Protein AF-A0A954BGV1-F1 (afdb_monomer)

Solvent-accessible surface area (backbone atoms only — not comparable to full-atom values): 9383 Å² total; per-residue (Å²): 119,79,77,68,71,74,75,66,82,71,74,82,78,75,77,75,79,76,85,60,88,81,60,83,72,95,63,80,81,75,83,74,79,81,72,89,66,94,61,82,75,79,84,65,81,80,58,76,88,73,51,78,75,83,76,69,77,76,81,65,94,68,78,52,64,70,53,52,52,51,52,52,54,50,49,59,44,62,79,40,40,68,66,50,50,54,53,49,52,54,50,51,52,52,38,55,75,68,55,52,76,81,85,79,65,71,70,68,79,70,41,87,77,43,60,68,70,58,24,51,50,54,47,51,50,32,51,53,52,49,56,70,52,60,79,54,78,86,71,120

Radius of gyration: 28.71 Å; Cα contacts (8 Å, |Δi|>4): 31; chains: 1; bounding box: 67×57×60 Å

Secondary structure (DSSP, 8-state):
-GGGTTS--PPP-PPPPP--TTS--------------SSPPP-PSPPGGGS------------HHHHHHHHHHHHHHHHTHHHHHHHHHHHHHHHHHTTPPPP--PPPTTGGGS-HHHHHHHHHHHHHHHHHGGG-----

Foldseek 3Di:
DVVVVVPDPDDPPDPDPDPDPPDPDPDDPPPPPPDPDPDDDPDDDDDPVPPPPPPPPDDDDDPCVVVVVVVVVVVVCVVCVVVVVVVVVVVVVVCLVVLHDQDAQDQDPPLVPDDPVVSVVSRVVSVVVVVVSPPRDPSD

Sequence (140 aa):
IFLMALSMELAPSMPREGRNWFRPEDTRPKARRLIFRLAPAPSGPFPDSLRPVAHIPQPGPVDAAPVTARWQAMLDVLKHARRRATRLARTIQRWQAAGVAKPYVLPMARTHRLKPDLGLIAGAFTSLINQALARWPDTG

Structure (mmCIF, N/CA/C/O backbone):
data_AF-A0A954BGV1-F1
#
_entry.id   AF-A0A954BGV1-F1
#
loop_
_atom_site.group_PDB
_atom_site.id
_atom_site.type_symbol
_atom_site.label_atom_id
_atom_site.label_alt_id
_atom_site.label_comp_id
_atom_site.label_asym_id
_atom_site.label_entity_id
_atom_site.label_seq_id
_atom_site.pdbx_PDB_ins_code
_atom_site.Cartn_x
_atom_site.Cartn_y
_atom_site.Cartn_z
_atom_site.occupancy
_atom_site.B_iso_or_equiv
_atom_site.auth_seq_id
_atom_site.auth_comp_id
_atom_site.auth_asym_id
_atom_site.auth_atom_id
_atom_site.pdbx_PDB_model_num
ATOM 1 N N . ILE A 1 1 ? -0.916 -24.203 -41.906 1.00 51.00 1 ILE A N 1
ATOM 2 C CA . ILE A 1 1 ? 0.325 -24.171 -41.086 1.00 51.00 1 ILE A CA 1
ATOM 3 C C . ILE A 1 1 ? 0.222 -25.098 -39.866 1.00 51.00 1 ILE A C 1
ATOM 5 O O . ILE A 1 1 ? 1.145 -25.861 -39.641 1.00 51.00 1 ILE A O 1
ATOM 9 N N . PHE A 1 2 ? -0.913 -25.140 -39.153 1.00 46.09 2 PHE A N 1
ATOM 10 C CA . PHE A 1 2 ? -1.136 -26.065 -38.021 1.00 46.09 2 PHE A CA 1
ATOM 11 C C . PHE A 1 2 ? -1.061 -27.571 -38.358 1.00 46.09 2 PHE A C 1
ATOM 13 O O . PHE A 1 2 ? -0.721 -28.368 -37.493 1.00 46.09 2 PHE A O 1
ATOM 20 N N . LEU A 1 3 ? -1.321 -27.967 -39.609 1.00 51.81 3 LEU A N 1
ATOM 21 C CA . LEU A 1 3 ? -1.322 -29.378 -40.023 1.00 51.81 3 LEU A CA 1
ATOM 22 C C . LEU A 1 3 ? 0.077 -29.992 -40.231 1.00 51.81 3 LEU A C 1
ATOM 24 O O . LEU A 1 3 ? 0.191 -31.209 -40.219 1.00 51.81 3 LEU A O 1
ATOM 28 N N . MET A 1 4 ? 1.141 -29.188 -40.368 1.00 49.47 4 MET A N 1
ATOM 29 C CA . MET A 1 4 ? 2.522 -29.701 -40.487 1.00 49.47 4 MET A CA 1
ATOM 30 C C . MET A 1 4 ? 3.189 -29.987 -39.133 1.00 49.47 4 MET A C 1
ATOM 32 O O . MET A 1 4 ? 4.204 -30.670 -39.084 1.00 49.47 4 MET A O 1
ATOM 36 N N . ALA A 1 5 ? 2.629 -29.495 -38.024 1.00 54.59 5 ALA A N 1
ATOM 37 C CA . ALA A 1 5 ? 3.212 -29.677 -36.694 1.00 54.59 5 ALA A CA 1
ATOM 38 C C . ALA A 1 5 ? 2.855 -31.029 -36.043 1.00 54.59 5 ALA A C 1
ATOM 40 O O . ALA A 1 5 ? 3.420 -31.365 -35.007 1.00 54.59 5 ALA A O 1
ATOM 41 N N . LEU A 1 6 ? 1.934 -31.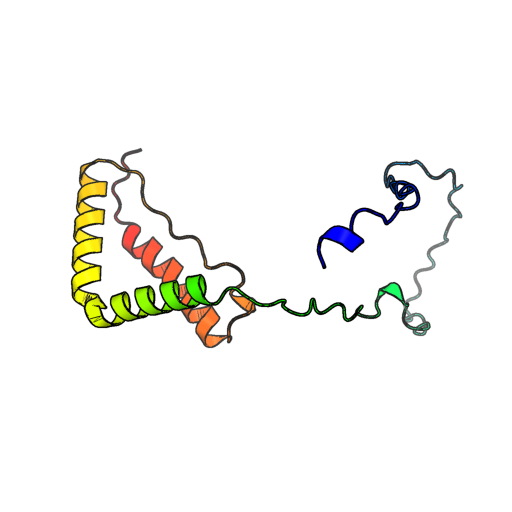803 -36.633 1.00 55.91 6 LEU A N 1
ATOM 42 C CA . LEU A 1 6 ? 1.494 -33.093 -36.084 1.00 55.91 6 LEU A CA 1
ATOM 43 C C . LEU A 1 6 ? 2.304 -34.300 -36.581 1.00 55.91 6 LEU A C 1
ATOM 45 O O . LEU A 1 6 ? 2.147 -35.385 -36.035 1.00 55.91 6 LEU A O 1
ATOM 49 N N . SER A 1 7 ? 3.156 -34.130 -37.597 1.00 55.81 7 SER A N 1
ATOM 50 C CA . SER A 1 7 ? 3.949 -35.217 -38.192 1.00 55.81 7 SER A CA 1
ATOM 51 C C . SER A 1 7 ? 5.409 -35.246 -37.728 1.00 55.81 7 SER A C 1
ATOM 53 O O . SER A 1 7 ? 6.218 -35.963 -38.311 1.00 55.81 7 SER A O 1
ATOM 55 N N . MET A 1 8 ? 5.780 -34.456 -36.715 1.00 51.44 8 MET A N 1
ATOM 56 C CA . MET A 1 8 ? 7.106 -34.556 -36.106 1.00 51.44 8 MET A CA 1
ATOM 57 C C . MET A 1 8 ? 7.092 -35.642 -35.032 1.00 51.44 8 MET A C 1
ATOM 59 O O . MET A 1 8 ? 6.637 -35.416 -33.912 1.00 51.44 8 MET A O 1
ATOM 63 N N . GLU A 1 9 ? 7.626 -36.81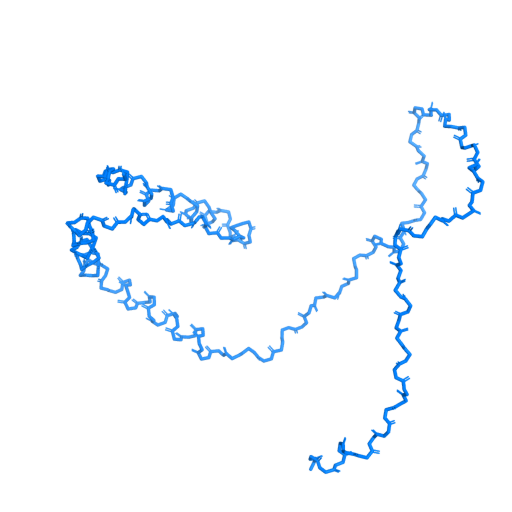5 -35.367 1.00 54.66 9 GLU A N 1
ATOM 64 C CA . GLU A 1 9 ? 8.053 -37.797 -34.372 1.00 54.66 9 GLU A CA 1
ATOM 65 C C . GLU A 1 9 ? 9.220 -37.195 -33.575 1.00 54.66 9 GLU A C 1
ATOM 67 O O . GLU A 1 9 ? 10.361 -37.127 -34.036 1.00 54.66 9 GLU A O 1
ATOM 72 N N . LEU A 1 10 ? 8.927 -36.688 -32.374 1.00 58.66 10 LEU A N 1
ATOM 73 C CA . LEU A 1 10 ? 9.966 -36.334 -31.414 1.00 58.66 10 LEU A CA 1
ATOM 74 C C . LEU A 1 10 ? 10.680 -37.622 -30.995 1.00 58.66 10 LEU A C 1
ATOM 76 O O . LEU A 1 10 ? 10.051 -38.534 -30.459 1.00 58.66 10 LEU A O 1
ATOM 80 N N . ALA A 1 11 ? 12.001 -37.670 -31.188 1.00 64.44 11 ALA A N 1
ATOM 81 C CA . ALA A 1 11 ? 12.831 -38.701 -30.578 1.00 64.44 11 ALA A CA 1
ATOM 82 C C . ALA A 1 11 ? 12.536 -38.759 -29.065 1.00 64.44 11 ALA A C 1
ATOM 84 O O . ALA A 1 11 ? 12.379 -37.697 -28.447 1.00 64.44 11 ALA A O 1
ATOM 85 N N . PRO A 1 12 ? 12.436 -39.962 -28.465 1.00 65.06 12 PRO A N 1
ATOM 86 C CA . PRO A 1 12 ? 12.063 -40.109 -27.065 1.00 65.06 12 PRO A CA 1
ATOM 87 C C . PRO A 1 12 ? 12.996 -39.255 -26.211 1.00 65.06 12 PRO A C 1
ATOM 89 O O . PRO A 1 12 ? 14.221 -39.390 -26.278 1.00 65.06 12 PRO A O 1
ATOM 92 N N . SER A 1 13 ? 12.419 -38.330 -25.446 1.00 59.34 13 SER A N 1
ATOM 93 C CA . SER A 1 13 ? 13.187 -37.465 -24.565 1.00 59.34 13 SER A CA 1
ATOM 94 C C . SER A 1 13 ? 13.842 -38.342 -23.506 1.00 59.34 13 SER A C 1
ATOM 96 O O . SER A 1 13 ? 13.189 -38.827 -22.585 1.00 59.34 13 SER A O 1
ATOM 98 N N . MET A 1 14 ? 15.149 -38.581 -23.642 1.00 59.22 14 MET A N 1
ATOM 99 C CA . MET A 1 14 ? 15.899 -39.212 -22.565 1.00 59.22 14 MET A CA 1
ATOM 100 C C . MET A 1 14 ? 15.768 -38.304 -21.337 1.00 59.22 14 MET A C 1
ATOM 102 O O . MET A 1 14 ? 16.149 -37.128 -21.416 1.00 59.22 14 MET A O 1
ATOM 106 N N . PRO A 1 15 ? 15.196 -38.787 -20.220 1.00 60.03 15 PRO A N 1
ATOM 107 C CA . PRO A 1 15 ? 15.121 -37.991 -19.012 1.00 60.03 15 PRO A CA 1
ATOM 108 C C . PRO A 1 15 ? 16.550 -37.634 -18.621 1.00 60.03 15 PRO A C 1
ATOM 110 O O . PRO A 1 15 ? 17.410 -38.501 -18.470 1.00 60.03 15 PRO A O 1
ATOM 113 N N . ARG A 1 16 ? 16.818 -36.334 -18.506 1.00 54.88 16 ARG A N 1
ATOM 114 C CA . ARG A 1 16 ? 18.109 -35.847 -18.033 1.00 54.88 16 ARG A CA 1
ATOM 115 C C . ARG A 1 16 ? 18.354 -36.468 -16.664 1.00 54.88 16 ARG A C 1
ATOM 117 O O . ARG A 1 16 ? 17.567 -36.240 -15.748 1.00 54.88 16 ARG A O 1
ATOM 124 N N . GLU A 1 17 ? 19.422 -37.251 -16.555 1.00 61.00 17 GLU A N 1
ATOM 125 C CA . GLU A 1 17 ? 19.783 -37.950 -15.328 1.00 61.00 17 GLU A CA 1
ATOM 126 C C . GLU A 1 17 ? 19.827 -36.936 -14.176 1.00 61.00 17 GLU A C 1
ATOM 128 O O . GLU A 1 17 ? 20.564 -35.941 -14.214 1.00 61.00 17 GLU A O 1
ATOM 133 N N . GLY A 1 18 ? 18.943 -37.122 -13.195 1.00 54.25 18 GLY A N 1
ATOM 134 C CA . GLY A 1 18 ? 18.856 -36.236 -12.047 1.00 54.25 18 GLY A CA 1
ATOM 135 C C . GLY A 1 18 ? 20.172 -36.292 -11.286 1.00 54.25 18 GLY A C 1
ATOM 136 O O . GLY A 1 18 ? 20.543 -37.340 -10.760 1.00 54.25 18 GLY A O 1
ATOM 137 N N . ARG A 1 19 ? 20.897 -35.170 -11.213 1.00 55.28 19 ARG A N 1
ATOM 138 C CA . ARG A 1 19 ? 22.045 -35.062 -10.307 1.00 55.28 19 ARG A CA 1
ATOM 139 C C . ARG A 1 19 ? 21.521 -35.075 -8.876 1.00 55.28 19 ARG A C 1
ATOM 141 O O . ARG A 1 19 ? 21.117 -34.045 -8.344 1.00 55.28 19 ARG A O 1
ATOM 148 N N . ASN A 1 20 ? 21.520 -36.253 -8.266 1.00 54.47 20 ASN A N 1
ATOM 149 C CA . ASN A 1 20 ? 21.265 -36.407 -6.845 1.00 54.47 20 ASN A CA 1
ATOM 150 C C . ASN A 1 20 ? 22.509 -35.969 -6.073 1.00 54.47 20 ASN A C 1
ATOM 152 O O . ASN A 1 20 ? 23.461 -36.730 -5.933 1.00 54.47 20 ASN A O 1
ATOM 156 N N . TRP A 1 21 ? 22.465 -34.753 -5.527 1.00 53.22 21 TRP A N 1
ATOM 157 C CA . TRP A 1 21 ? 23.473 -34.216 -4.599 1.00 53.22 21 TRP A CA 1
ATOM 158 C C . TRP A 1 21 ? 23.677 -35.073 -3.341 1.00 53.22 21 TRP A C 1
ATOM 160 O O . TRP A 1 21 ? 24.655 -34.894 -2.627 1.00 53.22 21 TRP A O 1
ATOM 170 N N . PHE A 1 22 ? 22.753 -35.999 -3.075 1.00 51.88 22 PHE A N 1
ATOM 171 C CA . PHE A 1 22 ? 22.781 -36.919 -1.942 1.00 51.88 22 PHE A CA 1
ATOM 172 C C . PHE A 1 22 ? 23.371 -38.294 -2.274 1.00 51.88 22 PHE A C 1
ATOM 174 O O . PHE A 1 22 ? 23.362 -39.166 -1.410 1.00 51.88 22 PHE A O 1
ATOM 181 N N . ARG A 1 23 ? 23.860 -38.530 -3.502 1.00 48.44 23 ARG A N 1
ATOM 182 C CA . ARG A 1 23 ? 24.573 -39.777 -3.802 1.00 48.44 23 ARG A CA 1
ATOM 183 C C . ARG A 1 23 ? 25.943 -39.703 -3.116 1.00 48.44 23 ARG A C 1
ATOM 185 O O . ARG A 1 23 ? 26.714 -38.811 -3.467 1.00 48.44 23 ARG A O 1
ATOM 192 N N . PRO A 1 24 ? 26.257 -40.580 -2.146 1.00 56.22 24 PRO A N 1
ATOM 193 C CA . PRO A 1 24 ? 27.594 -40.625 -1.580 1.00 56.22 24 PRO A CA 1
ATOM 194 C C . PRO A 1 24 ? 28.552 -41.029 -2.701 1.00 56.22 24 PRO A C 1
ATOM 196 O O . PRO A 1 24 ? 28.440 -42.103 -3.287 1.00 56.22 24 PRO A O 1
ATOM 199 N N . GLU A 1 25 ? 29.426 -40.107 -3.077 1.00 58.81 25 GLU A N 1
ATOM 200 C CA . GLU A 1 25 ? 30.465 -40.340 -4.065 1.00 58.81 25 GLU A CA 1
ATOM 201 C C . GLU A 1 25 ? 31.570 -41.126 -3.350 1.00 58.81 25 GLU A C 1
ATOM 203 O O . GLU A 1 25 ? 32.195 -40.592 -2.433 1.00 58.81 25 GLU A O 1
ATOM 208 N N . ASP A 1 26 ? 31.787 -42.395 -3.722 1.00 55.41 26 ASP A N 1
ATOM 209 C CA . ASP A 1 26 ? 32.862 -43.254 -3.197 1.00 55.41 26 ASP A CA 1
ATOM 210 C C . ASP A 1 26 ? 34.234 -42.718 -3.636 1.00 55.41 26 ASP A C 1
ATOM 212 O O . ASP A 1 26 ? 34.957 -43.282 -4.458 1.00 55.41 26 ASP A O 1
ATOM 216 N N . THR A 1 27 ? 34.611 -41.568 -3.093 1.00 55.78 27 THR A N 1
ATOM 217 C CA . THR A 1 27 ? 35.915 -40.954 -3.273 1.00 55.78 27 THR A CA 1
ATOM 218 C C . THR A 1 27 ? 36.599 -40.923 -1.924 1.00 55.78 27 THR A C 1
ATOM 220 O O . THR A 1 27 ? 36.267 -40.148 -1.031 1.00 55.78 27 THR A O 1
ATOM 223 N N . ARG A 1 28 ? 37.600 -41.799 -1.778 1.00 40.72 28 ARG A N 1
ATOM 224 C CA . ARG A 1 28 ? 38.577 -41.736 -0.687 1.00 40.72 28 ARG A CA 1
ATOM 225 C C . ARG A 1 28 ? 39.008 -40.274 -0.510 1.00 40.72 28 ARG A C 1
ATOM 227 O O . ARG A 1 28 ? 39.394 -39.657 -1.510 1.00 40.72 28 ARG A O 1
ATOM 234 N N . PRO A 1 29 ? 38.988 -39.707 0.707 1.00 46.97 29 PRO A N 1
ATOM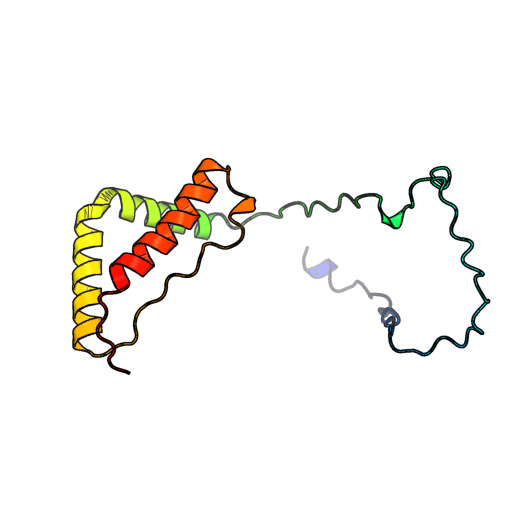 235 C CA . PRO A 1 29 ? 39.419 -38.335 0.899 1.00 46.97 29 PRO A CA 1
ATOM 236 C C . PRO A 1 29 ? 40.911 -38.263 0.567 1.00 46.97 29 PRO A C 1
ATOM 238 O O . PRO A 1 29 ? 41.760 -38.719 1.332 1.00 46.97 29 PRO A O 1
ATOM 241 N N . LYS A 1 30 ? 41.262 -37.702 -0.598 1.00 53.09 30 LYS A N 1
ATOM 242 C CA . LYS A 1 30 ? 42.632 -37.243 -0.837 1.00 53.09 30 LYS A CA 1
ATOM 243 C C . LYS A 1 30 ? 42.896 -36.197 0.232 1.00 53.09 30 LYS A C 1
ATOM 245 O O . LYS A 1 30 ? 42.306 -35.119 0.178 1.00 53.09 30 LYS A O 1
ATOM 250 N N . ALA A 1 31 ? 43.747 -36.532 1.197 1.00 49.44 31 ALA A N 1
ATOM 251 C CA . ALA A 1 31 ? 44.210 -35.621 2.228 1.00 49.44 31 ALA A CA 1
ATOM 252 C C . ALA A 1 31 ? 44.848 -34.398 1.554 1.00 49.44 31 ALA A C 1
ATOM 254 O O . ALA A 1 31 ? 46.028 -34.385 1.202 1.00 49.44 31 ALA A O 1
ATOM 255 N N . ARG A 1 32 ? 44.041 -33.364 1.311 1.00 54.75 32 ARG A N 1
ATOM 256 C CA . ARG A 1 32 ? 44.521 -32.059 0.883 1.00 54.75 32 ARG A CA 1
ATOM 257 C C . ARG A 1 32 ? 45.137 -31.433 2.117 1.00 54.75 32 ARG A C 1
ATOM 259 O O . ARG A 1 32 ? 44.444 -30.868 2.955 1.00 54.75 32 ARG A O 1
ATOM 266 N N . ARG A 1 33 ? 46.449 -31.596 2.243 1.00 49.97 33 ARG A N 1
ATOM 267 C CA . ARG A 1 33 ? 47.268 -30.899 3.229 1.00 49.97 33 ARG A CA 1
ATOM 268 C C . ARG A 1 33 ? 47.148 -29.402 2.920 1.00 49.97 33 ARG A C 1
ATOM 270 O O . ARG A 1 33 ? 47.819 -28.896 2.025 1.00 49.97 33 ARG A O 1
ATOM 277 N N . LEU A 1 34 ? 46.211 -28.721 3.579 1.00 53.44 34 LEU A N 1
ATOM 278 C CA . LEU A 1 34 ? 46.035 -27.274 3.487 1.00 53.44 34 LEU A CA 1
ATOM 279 C C . LEU A 1 34 ? 47.231 -26.618 4.177 1.00 53.44 34 LEU A C 1
ATOM 281 O O . LEU A 1 34 ? 47.258 -26.432 5.389 1.00 53.44 34 LEU A O 1
ATOM 285 N N . ILE A 1 35 ? 48.258 -26.321 3.388 1.00 56.31 35 ILE A N 1
ATOM 286 C CA . ILE A 1 35 ? 49.335 -25.427 3.792 1.00 56.31 35 ILE A CA 1
ATOM 287 C C . ILE A 1 35 ? 48.755 -24.018 3.671 1.00 56.31 35 ILE A C 1
ATOM 289 O O . ILE A 1 35 ? 48.485 -23.556 2.562 1.00 56.31 35 ILE A O 1
ATOM 293 N N . PHE A 1 36 ? 48.521 -23.356 4.804 1.00 50.34 36 PHE A N 1
ATOM 294 C CA . PHE A 1 36 ? 48.126 -21.950 4.840 1.00 50.34 36 PHE A CA 1
ATOM 295 C C . PHE A 1 36 ? 49.264 -21.101 4.257 1.00 50.34 36 PHE A C 1
ATOM 297 O O . PHE A 1 36 ? 50.228 -20.763 4.939 1.00 50.34 36 PHE A O 1
ATOM 304 N N . ARG A 1 37 ? 49.188 -20.798 2.959 1.00 49.97 37 ARG A N 1
ATOM 305 C CA . ARG A 1 37 ? 50.083 -19.846 2.297 1.00 49.97 37 ARG A CA 1
ATOM 306 C C . ARG A 1 37 ? 49.502 -18.446 2.484 1.00 49.97 37 ARG A C 1
ATOM 308 O O . ARG A 1 37 ? 48.404 -18.175 2.017 1.00 49.97 37 ARG A O 1
ATOM 315 N N . LEU A 1 38 ? 50.262 -17.561 3.131 1.00 60.62 38 LEU A N 1
ATOM 316 C CA . LEU A 1 38 ? 49.937 -16.135 3.307 1.00 60.62 38 LEU A CA 1
ATOM 317 C C . LEU A 1 38 ? 50.138 -15.297 2.027 1.00 60.62 38 LEU A C 1
ATOM 319 O O . LEU A 1 38 ? 49.969 -14.084 2.051 1.00 60.62 38 LEU A O 1
ATOM 323 N N . ALA A 1 39 ? 50.497 -15.932 0.908 1.00 60.97 39 ALA A N 1
ATOM 324 C CA . ALA A 1 39 ? 50.616 -15.281 -0.391 1.00 60.97 39 ALA A CA 1
ATOM 325 C C . ALA A 1 39 ? 49.418 -15.671 -1.272 1.00 60.97 39 ALA A C 1
ATOM 327 O O . ALA A 1 39 ? 49.116 -16.869 -1.360 1.00 60.97 39 ALA A O 1
ATOM 328 N N . PRO A 1 40 ? 48.745 -14.707 -1.933 1.00 62.38 40 PRO A N 1
ATOM 329 C CA . PRO A 1 40 ? 47.651 -15.019 -2.841 1.00 62.38 40 PRO A CA 1
ATOM 330 C C . PRO A 1 40 ? 48.160 -15.945 -3.949 1.00 62.38 40 PRO A C 1
ATOM 332 O O . PRO A 1 40 ? 49.223 -15.719 -4.530 1.00 62.38 40 PRO A O 1
ATOM 335 N N . ALA A 1 41 ? 47.416 -17.018 -4.221 1.00 65.12 41 ALA A N 1
ATOM 336 C CA . ALA A 1 41 ? 47.713 -17.884 -5.353 1.00 65.12 41 ALA A CA 1
ATOM 337 C C . ALA A 1 41 ? 47.645 -17.051 -6.648 1.00 65.12 41 ALA A C 1
ATOM 339 O O . ALA A 1 41 ? 46.726 -16.237 -6.778 1.00 65.12 41 ALA A O 1
ATOM 340 N N . PRO A 1 42 ? 48.585 -17.227 -7.598 1.00 64.56 42 PRO A N 1
ATOM 341 C CA . PRO A 1 42 ? 48.511 -16.534 -8.878 1.00 64.56 42 PRO A CA 1
ATOM 342 C C . PRO A 1 42 ? 47.162 -16.853 -9.527 1.00 64.56 42 PRO A C 1
ATOM 344 O O . PRO A 1 42 ? 46.744 -18.014 -9.545 1.00 64.56 42 PRO A O 1
ATOM 347 N N . SER A 1 43 ? 46.460 -15.822 -10.002 1.00 64.81 43 SER A N 1
ATOM 348 C CA . SER A 1 43 ? 45.132 -15.970 -10.595 1.00 64.81 43 SER A CA 1
ATOM 349 C C . SER A 1 43 ? 45.212 -16.939 -11.773 1.00 64.81 43 SER A C 1
ATOM 351 O O . SER A 1 43 ? 45.801 -16.623 -12.806 1.00 64.81 43 SER A O 1
ATOM 353 N N . GLY A 1 44 ? 44.642 -18.131 -11.603 1.00 67.88 44 GLY A N 1
ATOM 354 C CA . GLY A 1 44 ? 44.444 -19.064 -12.703 1.00 67.88 44 GLY A CA 1
ATOM 355 C C . GLY A 1 44 ? 43.487 -18.482 -13.750 1.00 67.88 44 GLY A C 1
ATOM 356 O O . GLY A 1 44 ? 42.811 -17.483 -13.481 1.00 67.88 44 GLY A O 1
ATOM 357 N N . PRO A 1 45 ? 43.407 -19.093 -14.943 1.00 71.88 45 PRO A N 1
ATOM 358 C CA . PRO A 1 45 ? 42.433 -18.697 -15.952 1.00 71.88 45 PRO A CA 1
ATOM 359 C C . PRO A 1 45 ? 41.026 -18.679 -15.342 1.00 71.88 45 PRO A C 1
ATOM 361 O O . PRO A 1 45 ? 40.642 -19.595 -14.611 1.00 71.88 45 PRO A O 1
ATOM 364 N N . PHE A 1 46 ? 40.287 -17.602 -15.610 1.00 66.06 46 PHE A N 1
ATOM 365 C CA . PHE A 1 46 ? 38.959 -17.378 -15.048 1.00 66.06 46 PHE A CA 1
ATOM 366 C C . PHE A 1 46 ? 38.051 -18.578 -15.368 1.00 66.06 46 PHE A C 1
ATOM 368 O O . PHE A 1 46 ? 37.926 -18.929 -16.545 1.00 66.06 46 PHE A O 1
ATOM 375 N N . PRO A 1 47 ? 37.452 -19.241 -14.362 1.00 71.00 47 PRO A N 1
ATOM 376 C CA . PRO A 1 47 ? 36.691 -20.459 -14.590 1.00 71.00 47 PRO A CA 1
ATOM 377 C C . PRO A 1 47 ? 35.469 -20.159 -15.460 1.00 71.00 47 PRO A C 1
ATOM 379 O O . PRO A 1 47 ? 34.718 -19.221 -15.192 1.00 71.00 47 PRO A O 1
ATOM 382 N N . ASP A 1 48 ? 35.244 -20.984 -16.484 1.00 64.12 48 ASP A N 1
ATOM 383 C CA . ASP A 1 48 ? 34.128 -20.833 -17.430 1.00 64.12 48 ASP A CA 1
ATOM 384 C C . ASP A 1 48 ? 32.751 -20.809 -16.747 1.00 64.12 48 ASP A C 1
ATOM 386 O O . ASP A 1 48 ? 31.806 -20.237 -17.280 1.00 64.12 48 ASP A O 1
ATOM 390 N N . SER A 1 49 ? 32.638 -21.361 -15.537 1.00 61.00 49 SER A N 1
ATOM 391 C CA . SER A 1 49 ? 31.427 -21.320 -14.712 1.00 61.00 49 SER A CA 1
ATOM 392 C C . SER A 1 49 ? 31.089 -19.938 -14.147 1.00 61.00 49 SER A C 1
ATOM 394 O O . SER A 1 49 ? 29.941 -19.704 -13.775 1.00 61.00 49 SER A O 1
ATOM 396 N N . LEU A 1 50 ? 32.068 -19.033 -14.061 1.00 59.94 50 LEU A N 1
ATOM 397 C CA . LEU A 1 50 ? 31.868 -17.646 -13.640 1.00 59.94 50 LEU A CA 1
ATOM 398 C C . LEU A 1 50 ? 31.713 -16.700 -14.830 1.00 59.94 50 LEU A C 1
ATOM 400 O O . LEU A 1 50 ? 31.472 -15.509 -14.624 1.00 59.94 50 LEU A O 1
ATOM 404 N N . ARG A 1 51 ? 31.839 -17.194 -16.074 1.00 61.75 51 ARG A N 1
ATOM 405 C CA . ARG A 1 51 ? 31.457 -16.395 -17.238 1.00 61.75 51 ARG A CA 1
ATOM 406 C C . ARG A 1 51 ? 29.956 -16.156 -17.126 1.00 61.75 51 ARG A C 1
ATOM 408 O O . ARG A 1 51 ? 29.202 -17.129 -17.074 1.00 61.75 51 ARG A O 1
ATOM 415 N N . PRO A 1 52 ? 29.503 -14.894 -17.054 1.00 58.41 52 PRO A N 1
ATOM 416 C CA . PRO A 1 52 ? 28.083 -14.620 -17.046 1.00 58.41 52 PRO A CA 1
ATOM 417 C C . PRO A 1 52 ? 27.534 -15.148 -18.366 1.00 58.41 52 PRO A C 1
ATOM 419 O O . PRO A 1 52 ? 27.791 -14.589 -19.432 1.00 58.41 52 PRO A O 1
ATOM 422 N N . VAL A 1 53 ? 26.812 -16.266 -18.305 1.00 58.62 53 VAL A N 1
ATOM 423 C CA . VAL A 1 53 ? 25.988 -16.711 -19.417 1.00 58.62 53 VAL A CA 1
ATOM 424 C C . VAL A 1 53 ? 25.014 -15.569 -19.649 1.00 58.62 53 VAL A C 1
ATOM 426 O O . VAL A 1 53 ? 24.125 -15.327 -18.834 1.00 58.62 53 VAL A O 1
ATOM 429 N N . ALA A 1 54 ? 25.219 -14.827 -20.734 1.00 56.56 54 ALA A N 1
ATOM 430 C CA . ALA A 1 54 ? 24.356 -13.742 -21.169 1.00 56.56 54 ALA A CA 1
ATOM 431 C C . ALA A 1 54 ? 23.023 -14.298 -21.701 1.00 56.56 54 ALA A C 1
ATOM 433 O O . ALA A 1 54 ? 22.565 -13.936 -22.778 1.00 56.56 54 ALA A O 1
ATOM 434 N N . HIS A 1 55 ? 22.368 -15.186 -20.952 1.00 51.16 55 HIS A N 1
ATOM 435 C CA . HIS A 1 55 ? 20.945 -15.426 -21.114 1.00 51.16 55 HIS A CA 1
ATOM 436 C C . HIS A 1 55 ? 20.219 -14.262 -20.452 1.00 51.16 55 HIS A C 1
ATOM 438 O O . HIS A 1 55 ? 19.677 -14.366 -19.356 1.00 51.16 55 HIS A O 1
ATOM 444 N N . ILE A 1 56 ? 20.228 -13.122 -21.139 1.00 60.78 56 ILE A N 1
ATOM 445 C CA . ILE A 1 56 ? 19.169 -12.141 -20.969 1.00 60.78 56 ILE A CA 1
ATOM 446 C C . ILE A 1 56 ? 17.967 -12.781 -21.671 1.00 60.78 56 ILE A C 1
ATOM 448 O O . ILE A 1 56 ? 18.015 -12.928 -22.895 1.00 60.78 56 ILE A O 1
ATOM 452 N N . PRO A 1 57 ? 16.929 -13.247 -20.951 1.00 58.94 57 PRO A N 1
ATOM 453 C CA . PRO A 1 57 ? 15.721 -13.707 -21.615 1.00 58.94 57 PRO A CA 1
ATOM 454 C C . PRO A 1 57 ? 15.210 -12.550 -22.470 1.00 58.94 57 PRO A C 1
ATOM 456 O O . PRO A 1 57 ? 14.906 -11.478 -21.942 1.00 58.94 57 PRO A O 1
ATOM 459 N N . GLN A 1 58 ? 15.182 -12.741 -23.791 1.00 57.56 58 GLN A N 1
ATOM 460 C CA . GLN A 1 58 ? 14.580 -11.753 -24.671 1.00 57.56 58 GLN A CA 1
ATOM 461 C C . GLN A 1 58 ? 13.096 -11.671 -24.301 1.00 57.56 58 GLN A C 1
ATOM 463 O O . GLN A 1 58 ? 12.422 -12.706 -24.298 1.00 57.56 58 GLN A O 1
ATOM 468 N N . PRO A 1 59 ? 12.584 -10.490 -23.917 1.00 60.59 59 PRO A N 1
ATOM 469 C CA . PRO A 1 59 ? 11.178 -10.356 -23.592 1.00 60.59 59 PRO A CA 1
ATOM 470 C C . PRO A 1 59 ? 10.376 -10.666 -24.858 1.00 60.59 59 PRO A C 1
ATOM 472 O O . PRO A 1 59 ? 10.485 -9.958 -25.856 1.00 60.59 59 PRO A O 1
ATOM 475 N N . GLY A 1 60 ? 9.603 -11.755 -24.828 1.00 69.31 60 GLY A N 1
ATOM 476 C CA . GLY A 1 60 ? 8.612 -12.043 -25.863 1.00 69.31 60 GLY A CA 1
ATOM 477 C C . GLY A 1 60 ? 7.549 -10.937 -25.930 1.00 69.31 60 GLY A C 1
ATOM 478 O O . GLY A 1 60 ? 7.533 -10.056 -25.065 1.00 69.31 60 GLY A O 1
ATOM 479 N N . PRO A 1 61 ? 6.651 -10.960 -26.931 1.00 73.69 61 PRO A N 1
ATOM 480 C CA . PRO A 1 61 ? 5.580 -9.974 -27.047 1.00 73.69 61 PRO A CA 1
ATOM 481 C C . PRO A 1 61 ? 4.776 -9.920 -25.741 1.00 73.69 61 PRO A C 1
ATOM 483 O O . PRO A 1 61 ? 4.100 -10.873 -25.360 1.00 73.69 61 PRO A O 1
ATOM 486 N N . VAL A 1 62 ? 4.920 -8.808 -25.019 1.00 70.56 62 VAL A N 1
ATOM 487 C CA . VAL A 1 62 ? 4.224 -8.566 -23.757 1.00 70.56 62 VAL A CA 1
ATOM 488 C C . VAL A 1 62 ? 2.817 -8.111 -24.103 1.00 70.56 62 VAL A C 1
ATOM 490 O O . VAL A 1 62 ? 2.655 -7.137 -24.838 1.00 70.56 62 VAL A O 1
ATOM 493 N N . ASP A 1 63 ? 1.803 -8.783 -23.558 1.00 77.75 63 ASP A N 1
ATOM 494 C CA . ASP A 1 63 ? 0.440 -8.267 -23.606 1.00 77.75 63 ASP A CA 1
ATOM 495 C C . ASP A 1 63 ? 0.400 -6.921 -22.867 1.00 77.75 63 ASP A C 1
ATOM 497 O O . ASP A 1 63 ? 0.475 -6.840 -21.635 1.00 77.75 63 ASP A O 1
ATOM 501 N N . ALA A 1 64 ? 0.380 -5.839 -23.644 1.00 82.94 64 ALA A N 1
ATOM 502 C CA . ALA A 1 64 ? 0.441 -4.480 -23.131 1.00 82.94 64 ALA A CA 1
ATOM 503 C C . ALA A 1 64 ? -0.907 -4.031 -22.554 1.00 82.94 64 ALA A C 1
ATOM 505 O O . ALA A 1 64 ? -0.932 -3.132 -21.713 1.00 82.94 64 ALA A O 1
ATOM 506 N N . ALA A 1 65 ? -2.020 -4.657 -22.953 1.00 85.75 65 ALA A N 1
ATOM 507 C CA . ALA A 1 65 ? -3.360 -4.286 -22.508 1.00 85.75 65 ALA A CA 1
ATOM 508 C C . ALA A 1 65 ? -3.518 -4.271 -20.971 1.00 85.75 65 ALA A C 1
ATOM 510 O O . ALA A 1 65 ? -3.941 -3.239 -20.436 1.00 85.75 65 ALA A O 1
ATOM 511 N N . PRO A 1 66 ? -3.131 -5.321 -20.213 1.00 87.88 66 PRO A N 1
ATOM 512 C CA . PRO A 1 66 ? -3.238 -5.309 -18.754 1.00 87.88 66 PRO A CA 1
ATOM 513 C C . PRO A 1 66 ? -2.328 -4.269 -18.096 1.00 87.88 66 PRO A C 1
ATOM 515 O O . PRO A 1 66 ? -2.674 -3.719 -17.048 1.00 87.88 66 PRO A O 1
ATOM 518 N N . VAL A 1 67 ? -1.170 -3.975 -18.693 1.00 85.94 67 VAL A N 1
ATOM 519 C CA . VAL A 1 67 ? -0.267 -2.938 -18.186 1.00 85.94 67 VAL A CA 1
ATOM 520 C C . VAL A 1 67 ? -0.918 -1.573 -18.385 1.00 85.94 67 VAL A C 1
ATOM 522 O O . VAL A 1 67 ? -1.126 -0.858 -17.409 1.00 85.94 67 VAL A O 1
ATOM 525 N N . THR A 1 68 ? -1.344 -1.241 -19.599 1.00 89.06 68 THR A N 1
ATOM 526 C CA . THR A 1 68 ? -1.996 0.038 -19.911 1.00 89.06 68 THR A CA 1
ATOM 527 C C . THR A 1 68 ? -3.243 0.269 -19.057 1.00 89.06 68 THR A C 1
ATOM 529 O O . THR A 1 68 ? -3.403 1.352 -18.495 1.00 89.06 68 THR A O 1
ATOM 532 N N . ALA A 1 69 ? -4.071 -0.760 -18.848 1.00 92.38 69 ALA A N 1
ATOM 533 C CA . ALA A 1 69 ? -5.241 -0.671 -17.975 1.00 92.38 69 ALA A CA 1
ATOM 534 C C . ALA A 1 69 ? -4.866 -0.316 -16.523 1.00 92.38 69 ALA A C 1
ATOM 536 O O . ALA A 1 69 ? -5.501 0.537 -15.899 1.00 92.38 69 ALA A O 1
ATOM 537 N N . ARG A 1 70 ? -3.796 -0.917 -15.980 1.00 88.69 70 ARG A N 1
ATOM 538 C CA . ARG A 1 70 ? -3.289 -0.584 -14.635 1.00 88.69 70 ARG A CA 1
ATOM 539 C C . ARG A 1 70 ? -2.764 0.846 -14.562 1.00 88.69 70 ARG A C 1
ATOM 541 O O . ARG A 1 70 ? -3.034 1.538 -13.582 1.00 88.69 70 ARG A O 1
ATOM 548 N N . TRP A 1 71 ? -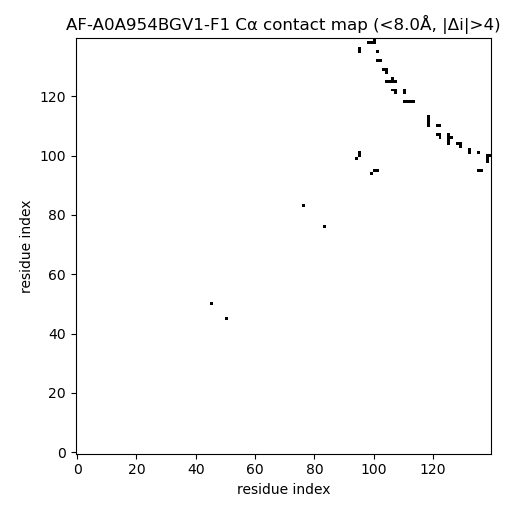2.044 1.298 -15.586 1.00 91.25 71 TRP A N 1
ATOM 549 C CA . TRP A 1 71 ? -1.537 2.670 -15.657 1.00 91.25 71 TRP A CA 1
ATOM 550 C C . TRP A 1 71 ? -2.676 3.685 -15.716 1.00 91.25 71 TRP A C 1
ATOM 552 O O . TRP A 1 71 ? -2.654 4.680 -14.995 1.00 91.25 71 TRP A O 1
ATOM 562 N N . GLN A 1 72 ? -3.708 3.405 -16.506 1.00 93.69 72 GLN A N 1
ATOM 563 C CA . GLN A 1 72 ? -4.885 4.257 -16.610 1.00 93.69 72 GLN A CA 1
ATOM 564 C C . GLN A 1 72 ? -5.651 4.325 -15.284 1.00 93.69 72 GLN A C 1
ATOM 566 O O . GLN A 1 72 ? -5.961 5.416 -14.809 1.00 93.69 72 GLN A O 1
ATOM 571 N N . ALA A 1 73 ? -5.846 3.184 -14.618 1.00 92.50 73 ALA A N 1
ATOM 572 C CA . ALA A 1 73 ? -6.434 3.148 -13.283 1.00 92.50 73 ALA A CA 1
ATOM 573 C C . ALA A 1 73 ? -5.606 3.952 -12.264 1.00 92.50 73 ALA A C 1
ATOM 575 O O . ALA A 1 73 ? -6.170 4.686 -11.450 1.00 92.50 73 ALA A O 1
ATOM 576 N N . MET A 1 74 ? -4.273 3.860 -12.322 1.00 92.50 74 MET A N 1
ATOM 577 C CA . MET A 1 74 ? -3.378 4.636 -11.460 1.00 92.50 74 MET A CA 1
ATOM 578 C C . MET A 1 74 ? -3.502 6.142 -11.727 1.00 92.50 74 MET A C 1
ATOM 580 O O . MET A 1 74 ? -3.642 6.923 -10.786 1.00 92.50 74 MET A O 1
ATOM 584 N N . LEU A 1 75 ? -3.531 6.560 -12.994 1.00 93.81 75 LEU A N 1
ATOM 585 C CA . LEU A 1 75 ? -3.741 7.960 -13.370 1.00 93.81 75 LEU A CA 1
ATOM 586 C C . LEU A 1 75 ? -5.093 8.482 -12.880 1.00 93.81 75 LEU A C 1
ATOM 588 O O . LEU A 1 75 ? -5.167 9.583 -12.336 1.00 93.81 75 LEU A O 1
ATOM 592 N N . ASP A 1 76 ? -6.153 7.688 -12.992 1.00 94.00 76 ASP A N 1
ATOM 593 C CA . ASP A 1 76 ? -7.477 8.063 -12.495 1.00 94.00 76 ASP A CA 1
ATOM 594 C C . ASP A 1 76 ? -7.539 8.166 -10.969 1.00 94.00 76 ASP A C 1
ATOM 596 O O . ASP A 1 76 ? -8.396 8.879 -10.423 1.00 94.00 76 ASP A O 1
ATOM 600 N N . VAL A 1 77 ? -6.663 7.447 -10.263 1.00 93.00 77 VAL A N 1
ATOM 601 C CA . VAL A 1 77 ? -6.476 7.602 -8.821 1.00 93.00 77 VAL A CA 1
ATOM 602 C C . VAL A 1 77 ? -5.796 8.921 -8.505 1.00 93.00 77 VAL A C 1
ATOM 604 O O . VAL A 1 77 ? -6.315 9.667 -7.675 1.00 93.00 77 VAL A O 1
ATOM 607 N N . LEU A 1 78 ? -4.709 9.241 -9.203 1.00 92.06 78 LEU A N 1
ATOM 608 C CA . LEU A 1 78 ? -3.948 10.470 -8.986 1.00 92.06 78 LEU 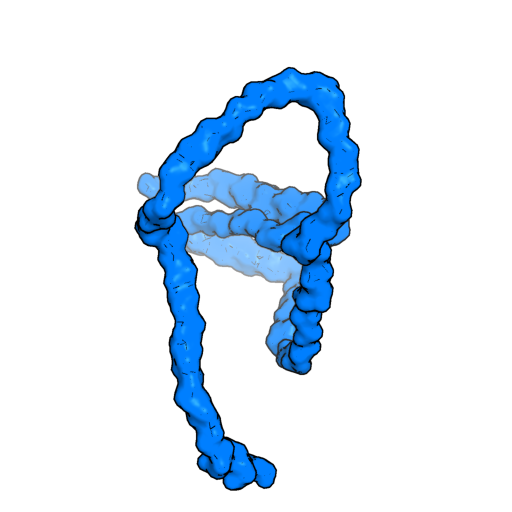A CA 1
ATOM 609 C C . LEU A 1 78 ? -4.755 11.726 -9.344 1.00 92.06 78 LEU A C 1
ATOM 611 O O . LEU A 1 78 ? -4.808 12.661 -8.548 1.00 92.06 78 LEU A O 1
ATOM 615 N N . LYS A 1 79 ? -5.483 11.719 -10.469 1.00 95.88 79 LYS A N 1
ATOM 616 C CA . LYS A 1 79 ? -6.359 12.833 -10.887 1.00 95.88 79 LYS A CA 1
ATOM 617 C C . LYS A 1 79 ? -7.428 13.180 -9.848 1.00 95.88 79 LYS A C 1
ATOM 619 O O . LYS A 1 79 ? -7.789 14.339 -9.690 1.00 95.88 79 LYS A O 1
ATOM 624 N N . HIS A 1 80 ? -7.929 12.180 -9.122 1.00 95.12 80 HIS A N 1
ATOM 625 C CA . HIS A 1 80 ? -9.004 12.338 -8.138 1.00 95.12 80 HIS A CA 1
ATOM 626 C C . HIS A 1 80 ? -8.546 11.983 -6.718 1.00 95.12 80 HIS A C 1
ATOM 628 O O . HIS A 1 80 ? -9.342 11.470 -5.919 1.00 95.12 80 HIS A O 1
ATOM 634 N N . ALA A 1 81 ? -7.274 12.249 -6.401 1.00 91.12 81 ALA A N 1
ATOM 635 C CA . ALA A 1 81 ? -6.608 11.764 -5.194 1.00 91.12 81 ALA A CA 1
ATOM 636 C C . ALA A 1 81 ? -7.397 12.070 -3.915 1.00 91.12 81 ALA A C 1
ATOM 638 O O . ALA A 1 81 ? -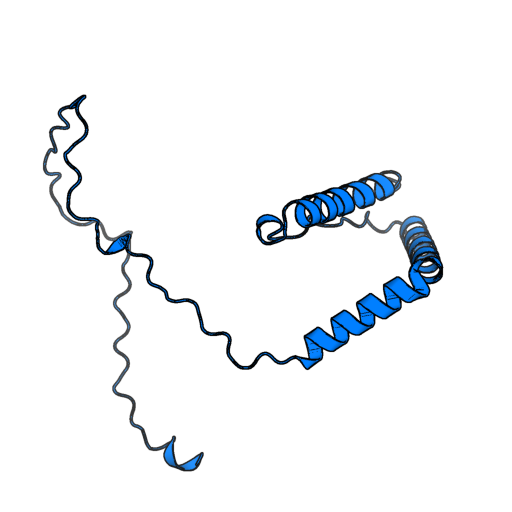7.688 11.162 -3.138 1.00 91.12 81 ALA A O 1
ATOM 639 N N . ARG A 1 82 ? -7.849 13.320 -3.735 1.00 94.25 82 ARG A N 1
ATOM 640 C CA . ARG A 1 82 ? -8.608 13.736 -2.542 1.00 94.25 82 ARG A CA 1
ATOM 641 C C . ARG A 1 82 ? -9.899 12.938 -2.367 1.00 94.25 82 ARG A C 1
ATOM 643 O O . ARG A 1 82 ? -10.136 12.370 -1.305 1.00 94.25 82 ARG A O 1
ATOM 650 N N . ARG A 1 83 ? -10.715 12.838 -3.423 1.00 95.94 83 ARG A N 1
ATOM 651 C CA . ARG A 1 83 ? -11.990 12.100 -3.391 1.00 95.94 83 ARG A CA 1
ATOM 652 C C . ARG A 1 83 ? -11.767 10.624 -3.061 1.00 95.94 83 ARG A C 1
ATOM 654 O O . ARG A 1 83 ? -12.532 10.047 -2.287 1.00 95.94 83 ARG A O 1
ATOM 661 N N . ARG A 1 84 ? -10.739 10.003 -3.647 1.00 93.62 84 ARG A N 1
ATOM 662 C CA . ARG A 1 84 ? -10.422 8.590 -3.396 1.00 93.62 84 ARG A CA 1
ATOM 663 C C . ARG A 1 84 ? -9.860 8.363 -1.997 1.00 93.62 84 ARG A C 1
ATOM 665 O O . ARG A 1 84 ? -10.300 7.421 -1.348 1.00 93.62 84 ARG A O 1
ATOM 672 N N . ALA A 1 85 ? -9.003 9.252 -1.500 1.00 91.62 85 ALA A N 1
ATOM 673 C CA . ALA A 1 85 ? -8.503 9.207 -0.129 1.00 91.62 85 ALA A CA 1
ATOM 674 C C . ALA A 1 85 ? -9.649 9.301 0.893 1.00 91.62 85 ALA A C 1
ATOM 676 O O . ALA A 1 85 ? -9.718 8.491 1.812 1.00 91.62 85 ALA A O 1
ATOM 677 N N . THR A 1 86 ? -10.621 10.200 0.690 1.00 95.31 86 THR A N 1
ATOM 678 C CA . THR A 1 86 ? -11.806 10.291 1.562 1.00 95.31 86 THR A CA 1
ATOM 679 C C . THR A 1 86 ? -12.638 9.006 1.544 1.00 95.31 86 THR A C 1
ATOM 681 O O . THR A 1 86 ? -13.094 8.544 2.588 1.00 95.31 86 THR A O 1
ATOM 684 N N . ARG A 1 87 ? -12.837 8.397 0.369 1.00 95.69 87 ARG A N 1
ATOM 685 C CA . ARG A 1 87 ? -13.555 7.116 0.250 1.00 95.69 87 ARG A CA 1
ATOM 686 C C . ARG A 1 87 ? -12.811 5.975 0.943 1.00 95.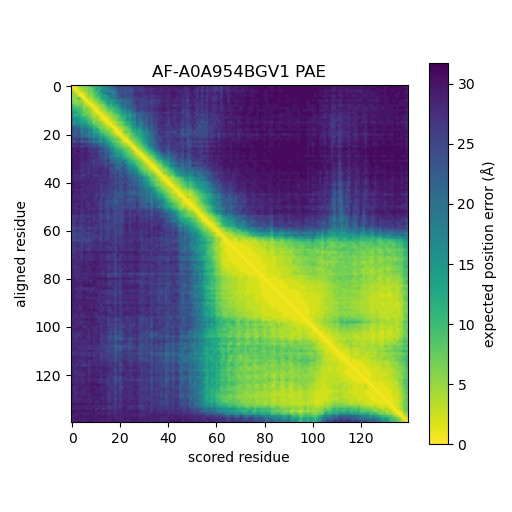69 87 ARG A C 1
ATOM 688 O O . ARG A 1 87 ? -13.448 5.152 1.602 1.00 95.69 87 ARG A O 1
ATOM 695 N N . LEU A 1 88 ? -11.486 5.942 0.810 1.00 91.88 88 LEU A N 1
ATOM 696 C CA . LEU A 1 88 ? -10.635 4.962 1.473 1.00 91.88 88 LEU A CA 1
ATOM 697 C C . LEU A 1 88 ? -10.721 5.113 2.994 1.00 91.88 88 LEU A C 1
ATOM 699 O O . LEU A 1 88 ? -11.012 4.134 3.671 1.00 91.88 88 LEU A O 1
ATOM 703 N N . ALA A 1 89 ? -10.592 6.335 3.518 1.00 91.75 89 ALA A N 1
ATOM 704 C CA . ALA A 1 89 ? -10.713 6.616 4.948 1.00 91.75 89 ALA A CA 1
ATOM 705 C C . ALA A 1 89 ? -12.064 6.154 5.521 1.00 91.75 89 ALA A C 1
ATOM 707 O O . ALA A 1 89 ? -12.098 5.465 6.535 1.00 91.75 89 ALA A O 1
ATOM 708 N N . ARG A 1 90 ? -13.178 6.434 4.828 1.00 94.75 90 ARG A N 1
ATOM 709 C CA . ARG A 1 90 ? -14.512 5.945 5.231 1.00 94.75 90 ARG A CA 1
ATOM 710 C C . ARG A 1 90 ? -14.620 4.423 5.201 1.00 94.75 90 ARG A C 1
ATOM 712 O O . ARG A 1 90 ? -15.339 3.830 5.994 1.00 94.75 90 ARG A O 1
ATOM 719 N N . THR A 1 91 ? -13.953 3.774 4.254 1.00 94.19 91 THR A N 1
ATOM 720 C CA . THR A 1 91 ? -13.952 2.307 4.162 1.00 94.19 91 THR A CA 1
ATOM 721 C C . THR A 1 91 ? -13.151 1.693 5.299 1.00 94.19 91 THR A C 1
ATOM 723 O O . THR A 1 91 ? -13.641 0.779 5.948 1.00 94.19 91 THR A O 1
ATOM 726 N N . ILE A 1 92 ? -11.996 2.275 5.612 1.00 91.00 92 ILE A N 1
ATOM 727 C CA . ILE A 1 92 ? -11.184 1.909 6.770 1.00 91.00 92 ILE A CA 1
ATOM 728 C C . ILE A 1 92 ? -11.977 2.078 8.073 1.00 91.00 92 ILE A C 1
ATOM 730 O O . ILE A 1 92 ? -12.017 1.152 8.871 1.00 91.00 92 ILE A O 1
ATOM 734 N N . GLN A 1 93 ? -12.673 3.202 8.263 1.00 90.12 93 GLN A N 1
ATOM 735 C CA . GLN A 1 93 ? -13.518 3.425 9.444 1.00 90.12 93 GLN A CA 1
ATOM 736 C C . GLN A 1 93 ? -14.612 2.360 9.588 1.00 90.12 93 GLN A C 1
ATOM 738 O O . GLN A 1 93 ? -14.871 1.881 10.687 1.00 90.12 93 GLN A O 1
ATOM 743 N N . ARG A 1 94 ? -15.236 1.950 8.476 1.00 92.25 94 ARG A N 1
ATOM 744 C CA . ARG A 1 94 ? -16.222 0.858 8.486 1.00 92.25 94 ARG A CA 1
ATOM 745 C C . ARG A 1 94 ? -15.595 -0.478 8.878 1.00 92.25 94 ARG A C 1
ATOM 747 O O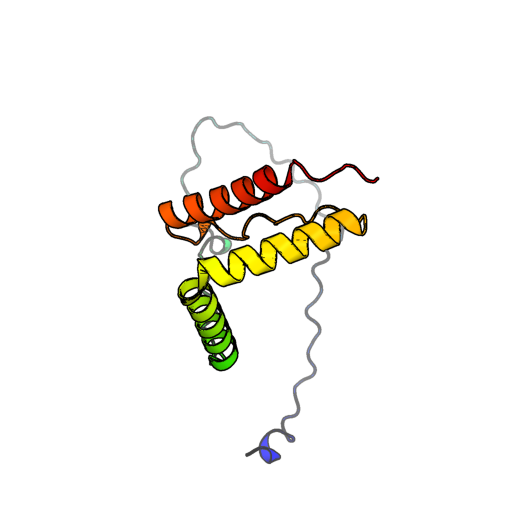 . ARG A 1 94 ? -16.202 -1.217 9.640 1.00 92.25 94 ARG A O 1
ATOM 754 N N . TRP A 1 95 ? -14.395 -0.782 8.386 1.00 91.69 95 TRP A N 1
ATOM 755 C CA . TRP A 1 95 ? -13.670 -1.999 8.764 1.00 91.69 95 TRP A CA 1
ATOM 756 C C . TRP A 1 95 ? -13.277 -2.007 10.240 1.00 91.69 95 TRP A C 1
ATOM 758 O O . TRP A 1 95 ? -13.426 -3.034 10.892 1.00 91.69 95 TRP A O 1
ATOM 768 N N . GLN A 1 96 ? -12.855 -0.859 10.773 1.00 88.94 96 GLN A N 1
ATOM 769 C CA . GLN A 1 96 ? -12.576 -0.695 12.201 1.00 88.94 96 GLN A CA 1
ATOM 770 C C . GLN A 1 96 ? -13.826 -0.946 13.046 1.00 88.94 96 GLN A C 1
ATOM 772 O O . GLN A 1 96 ? -13.773 -1.714 13.998 1.00 88.94 96 GLN A O 1
ATOM 777 N N . ALA A 1 97 ? -14.964 -0.351 12.673 1.00 89.38 97 ALA A N 1
ATOM 778 C CA . ALA A 1 97 ? -16.227 -0.550 13.385 1.00 89.38 97 ALA A CA 1
ATOM 779 C C . ALA A 1 97 ? -16.726 -2.005 13.327 1.00 89.38 97 ALA A C 1
ATOM 781 O O . ALA A 1 97 ? -17.366 -2.473 14.260 1.00 89.38 97 ALA A O 1
ATOM 782 N N . ALA A 1 98 ? -16.419 -2.720 12.243 1.00 89.88 98 ALA A N 1
ATOM 783 C CA . ALA A 1 98 ? -16.747 -4.133 12.082 1.00 89.88 98 ALA A CA 1
ATOM 784 C C . ALA A 1 98 ? -15.768 -5.087 12.800 1.00 89.88 98 ALA A C 1
ATOM 786 O O . ALA A 1 98 ? -15.939 -6.298 12.694 1.00 89.88 98 ALA A O 1
ATOM 787 N N . GLY A 1 99 ? -14.739 -4.574 13.489 1.00 88.31 99 GLY A N 1
ATOM 788 C CA . GLY A 1 99 ? -13.740 -5.398 14.181 1.00 88.31 99 GLY A CA 1
ATOM 789 C C . GLY A 1 99 ? -12.830 -6.193 13.240 1.00 88.31 99 GLY A C 1
ATOM 790 O O . GLY A 1 99 ? -12.284 -7.223 13.623 1.00 88.31 99 GLY A O 1
ATOM 791 N N . VAL A 1 100 ? -12.677 -5.754 11.986 1.00 87.56 100 VAL A N 1
ATOM 792 C CA . VAL A 1 100 ? -11.792 -6.424 11.023 1.00 87.56 100 VAL A CA 1
ATOM 793 C C . VAL A 1 100 ? -10.334 -6.198 11.425 1.00 87.56 100 VAL A C 1
ATOM 795 O O . VAL A 1 100 ? -9.955 -5.107 11.862 1.00 87.56 100 VAL A O 1
ATOM 798 N N . ALA A 1 101 ? -9.505 -7.225 11.226 1.00 87.12 101 ALA A N 1
ATOM 799 C CA . ALA A 1 101 ? -8.072 -7.164 11.478 1.00 87.12 101 ALA A CA 1
ATOM 800 C C . ALA A 1 101 ? -7.399 -5.984 10.753 1.00 87.12 101 ALA A C 1
ATOM 802 O O . ALA A 1 101 ? -7.772 -5.603 9.637 1.00 87.12 101 ALA A O 1
ATOM 803 N N . LYS A 1 102 ? -6.364 -5.429 11.392 1.00 87.56 102 LYS A N 1
ATOM 804 C CA . LYS A 1 102 ? -5.594 -4.304 10.861 1.00 87.56 102 LYS A CA 1
ATOM 805 C C . LYS A 1 102 ? -5.023 -4.636 9.471 1.00 87.56 102 LYS A C 1
ATOM 807 O O . LYS A 1 102 ? -4.277 -5.608 9.338 1.00 87.56 102 LYS A O 1
ATOM 812 N N . PRO A 1 103 ? -5.285 -3.812 8.439 1.00 87.62 103 PRO A N 1
ATOM 813 C CA . PRO A 1 103 ? -4.668 -3.993 7.135 1.00 87.62 103 PRO A CA 1
ATOM 814 C C . PRO A 1 103 ? -3.165 -3.703 7.219 1.00 87.62 103 PRO A C 1
ATOM 816 O O . PRO A 1 103 ? -2.749 -2.681 7.766 1.00 87.62 103 PRO A O 1
ATOM 819 N N . TYR A 1 104 ? -2.352 -4.594 6.655 1.00 88.31 104 TYR A N 1
ATOM 820 C CA . TYR A 1 104 ? -0.899 -4.455 6.611 1.00 88.31 104 TYR A CA 1
ATOM 821 C C . TYR A 1 104 ? -0.423 -4.246 5.175 1.00 88.31 104 TYR A C 1
ATOM 823 O O . TYR A 1 104 ? -0.731 -5.041 4.284 1.00 88.31 104 TYR A O 1
ATOM 831 N N . VAL A 1 105 ? 0.336 -3.174 4.944 1.00 88.38 105 VAL A N 1
ATOM 832 C CA . VAL A 1 105 ? 0.932 -2.893 3.637 1.00 88.38 105 VAL A CA 1
ATOM 833 C C . VAL A 1 105 ? 2.339 -3.470 3.609 1.00 88.38 105 VAL A C 1
ATOM 835 O O . VAL A 1 105 ? 3.226 -3.006 4.328 1.00 88.38 105 VAL A O 1
ATOM 838 N N . LEU A 1 106 ? 2.540 -4.482 2.765 1.00 87.50 106 LEU A N 1
ATOM 839 C CA . LEU A 1 106 ? 3.849 -5.094 2.567 1.00 87.50 106 LEU A CA 1
ATOM 840 C C . LEU A 1 106 ? 4.824 -4.089 1.931 1.00 87.50 106 LEU A C 1
ATOM 842 O O . LEU A 1 106 ? 4.430 -3.358 1.014 1.00 87.50 106 LEU A O 1
ATOM 846 N N . PRO A 1 107 ? 6.100 -4.077 2.357 1.00 84.88 107 PRO A N 1
ATOM 847 C CA . PRO A 1 107 ? 7.141 -3.347 1.652 1.00 84.88 107 PRO A CA 1
ATOM 848 C C . PRO A 1 107 ? 7.181 -3.763 0.181 1.00 84.88 107 PRO A C 1
ATOM 850 O O . PRO A 1 107 ? 7.064 -4.945 -0.153 1.00 84.88 107 PRO A O 1
ATOM 853 N N . MET A 1 108 ? 7.351 -2.789 -0.711 1.00 83.25 108 MET A N 1
ATOM 854 C CA . MET A 1 108 ? 7.410 -3.063 -2.142 1.00 83.25 108 MET A CA 1
ATOM 855 C C . MET A 1 108 ? 8.591 -3.998 -2.447 1.00 83.25 108 MET A C 1
ATOM 857 O O . MET A 1 108 ? 9.721 -3.758 -2.027 1.00 83.25 108 MET A O 1
ATOM 861 N N . ALA A 1 109 ? 8.339 -5.093 -3.163 1.00 83.44 109 ALA A N 1
ATOM 862 C CA . ALA A 1 109 ? 9.399 -6.023 -3.531 1.00 83.44 109 ALA A CA 1
ATOM 863 C C . ALA A 1 109 ? 10.327 -5.407 -4.591 1.00 83.44 109 ALA A C 1
ATOM 865 O O . ALA A 1 109 ? 9.892 -4.652 -5.459 1.00 83.44 109 ALA A O 1
ATOM 866 N N . ARG A 1 110 ? 11.606 -5.808 -4.577 1.00 85.00 110 ARG A N 1
ATOM 867 C CA . ARG A 1 110 ? 12.616 -5.425 -5.587 1.00 85.00 110 ARG A CA 1
ATOM 868 C C . ARG A 1 110 ? 12.846 -3.911 -5.717 1.00 85.00 110 ARG A C 1
ATOM 870 O O . ARG A 1 110 ? 13.227 -3.441 -6.786 1.00 85.00 110 ARG A O 1
ATOM 877 N N . THR A 1 111 ? 12.713 -3.169 -4.621 1.00 83.19 111 THR A N 1
ATOM 878 C CA . THR A 1 111 ? 13.007 -1.726 -4.545 1.00 83.19 111 THR A CA 1
ATOM 879 C C . THR A 1 111 ? 14.416 -1.367 -5.031 1.00 83.19 111 THR A C 1
ATOM 881 O O . THR A 1 111 ? 14.601 -0.315 -5.628 1.00 83.19 111 THR A O 1
ATOM 884 N N . HIS A 1 112 ? 15.390 -2.277 -4.892 1.00 83.81 112 HIS A N 1
ATOM 885 C CA . HIS A 1 112 ? 16.758 -2.132 -5.417 1.00 83.81 112 HIS A CA 1
ATOM 886 C C . HIS A 1 112 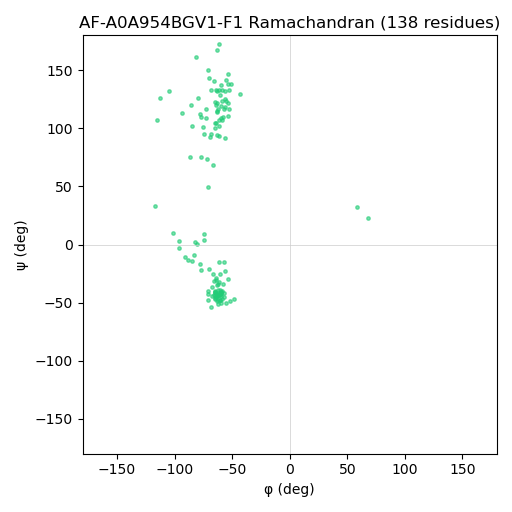? 16.846 -1.994 -6.949 1.00 83.81 112 HIS A C 1
ATOM 888 O O . HIS A 1 112 ? 17.902 -1.653 -7.469 1.00 83.81 112 HIS A O 1
ATOM 894 N N . ARG A 1 113 ? 15.771 -2.311 -7.685 1.00 89.06 113 ARG A N 1
ATOM 895 C CA . ARG A 1 113 ? 15.701 -2.143 -9.147 1.00 89.06 113 ARG A CA 1
ATOM 896 C C . ARG A 1 113 ? 15.214 -0.759 -9.566 1.00 89.06 113 ARG A C 1
ATOM 898 O O . ARG A 1 113 ? 15.282 -0.428 -10.746 1.00 89.06 113 ARG A O 1
ATOM 905 N N . LEU A 1 114 ? 14.664 0.015 -8.635 1.00 86.50 114 LEU A N 1
ATOM 906 C CA . LEU A 1 114 ? 14.251 1.389 -8.884 1.00 86.50 114 LEU A CA 1
ATOM 907 C C . LEU A 1 114 ? 15.467 2.312 -8.798 1.00 86.50 114 LEU A C 1
ATOM 909 O O . LEU A 1 114 ? 16.487 1.967 -8.203 1.00 86.50 114 LEU A O 1
ATOM 913 N N . LYS A 1 115 ? 15.345 3.519 -9.361 1.00 91.62 115 LYS A N 1
ATOM 914 C CA . LYS A 1 115 ? 16.315 4.584 -9.078 1.00 91.62 115 LYS A CA 1
ATOM 915 C C . LYS A 1 115 ? 16.391 4.801 -7.557 1.00 91.62 115 LYS A C 1
ATOM 917 O O . LYS A 1 115 ? 15.330 4.760 -6.931 1.00 91.62 115 LYS A O 1
ATOM 922 N N . PRO A 1 116 ? 17.577 5.054 -6.975 1.00 89.00 116 PRO A N 1
ATOM 923 C CA . PRO A 1 116 ? 17.754 5.144 -5.524 1.00 89.00 116 PRO A CA 1
ATOM 924 C C . PRO A 1 116 ? 16.726 6.044 -4.825 1.00 89.00 116 PRO A C 1
ATOM 926 O O . PRO A 1 116 ? 16.080 5.602 -3.877 1.00 89.00 116 PRO A O 1
ATOM 929 N N . ASP A 1 117 ? 16.478 7.240 -5.364 1.00 90.12 117 ASP A N 1
ATOM 930 C CA . ASP A 1 117 ? 15.513 8.194 -4.801 1.00 90.12 117 ASP A CA 1
ATOM 931 C C . ASP A 1 117 ? 14.081 7.640 -4.795 1.00 90.12 117 ASP A C 1
ATOM 933 O O . ASP A 1 117 ? 13.368 7.716 -3.796 1.00 90.12 117 ASP A O 1
ATOM 937 N N . LEU A 1 118 ? 13.666 7.011 -5.901 1.00 88.44 118 LEU A N 1
ATOM 938 C CA . LEU A 1 118 ? 12.351 6.374 -6.009 1.00 88.44 118 LEU A CA 1
ATOM 939 C C . LEU A 1 118 ? 12.238 5.163 -5.089 1.00 88.44 118 LEU A C 1
ATOM 941 O O . LEU A 1 118 ? 11.175 4.919 -4.522 1.00 88.44 118 LEU A O 1
ATOM 945 N N . GLY A 1 119 ? 13.327 4.411 -4.938 1.00 88.12 119 GLY A N 1
ATOM 946 C CA . GLY A 1 119 ? 13.388 3.282 -4.029 1.00 88.12 119 GLY A CA 1
ATOM 947 C C . GLY A 1 119 ? 13.197 3.715 -2.576 1.00 88.12 119 GLY A C 1
ATOM 948 O O . GLY A 1 119 ? 12.399 3.117 -1.853 1.00 88.12 119 GLY A O 1
ATOM 949 N N . LEU A 1 120 ? 13.864 4.797 -2.173 1.00 89.38 120 LEU A N 1
ATOM 950 C CA . LEU A 1 120 ? 13.728 5.375 -0.840 1.00 89.38 120 LEU A CA 1
ATOM 951 C C . LEU A 1 120 ? 12.297 5.857 -0.590 1.00 89.38 120 LEU A C 1
ATOM 953 O O . LEU A 1 120 ? 11.703 5.491 0.424 1.00 89.38 120 LEU A O 1
ATOM 957 N N . ILE A 1 121 ? 11.714 6.604 -1.532 1.00 89.12 121 ILE A N 1
ATOM 958 C CA . ILE A 1 121 ? 10.333 7.096 -1.421 1.00 89.12 121 ILE A CA 1
ATOM 959 C C . ILE A 1 121 ? 9.345 5.927 -1.326 1.00 89.12 121 ILE A C 1
ATOM 961 O O . ILE A 1 121 ? 8.488 5.917 -0.444 1.00 89.12 121 ILE A O 1
ATOM 965 N N . ALA A 1 122 ? 9.471 4.920 -2.195 1.00 85.94 122 ALA A N 1
ATOM 966 C CA . ALA A 1 122 ? 8.585 3.758 -2.201 1.00 85.94 122 ALA A CA 1
ATOM 967 C C . ALA A 1 122 ? 8.666 2.967 -0.885 1.00 85.94 122 ALA A C 1
ATOM 969 O O . ALA A 1 122 ? 7.636 2.591 -0.322 1.00 85.94 122 ALA A O 1
ATOM 970 N N . GLY A 1 123 ? 9.880 2.757 -0.365 1.00 86.00 123 GLY A N 1
ATOM 971 C CA . GLY A 1 123 ? 10.094 2.117 0.932 1.00 86.00 123 GLY A CA 1
ATOM 972 C C . GLY A 1 123 ? 9.485 2.926 2.078 1.00 86.00 123 GLY A C 1
ATOM 973 O O . GLY A 1 123 ? 8.675 2.401 2.846 1.00 86.00 123 GLY A O 1
ATOM 974 N N . ALA A 1 124 ? 9.803 4.220 2.156 1.00 87.94 124 ALA A N 1
ATOM 975 C CA . ALA A 1 124 ? 9.305 5.110 3.202 1.00 87.94 124 ALA A CA 1
ATOM 976 C C . ALA A 1 124 ? 7.772 5.197 3.209 1.00 87.94 124 ALA A C 1
ATOM 978 O O . ALA A 1 124 ? 7.155 5.134 4.271 1.00 87.94 124 ALA A O 1
ATOM 979 N N . PHE A 1 125 ? 7.140 5.263 2.034 1.00 87.50 125 PHE A N 1
ATOM 980 C CA . PHE A 1 125 ? 5.688 5.382 1.912 1.00 87.50 125 PHE A CA 1
ATOM 981 C C . PHE A 1 125 ? 4.939 4.201 2.540 1.00 87.50 125 PHE A C 1
ATOM 983 O O . PHE A 1 125 ? 3.962 4.400 3.262 1.00 87.50 125 PHE A O 1
ATOM 990 N N . THR A 1 126 ? 5.424 2.971 2.334 1.00 87.38 126 THR A N 1
ATOM 991 C CA . THR A 1 126 ? 4.820 1.786 2.971 1.00 87.38 126 THR A CA 1
ATOM 992 C C . THR A 1 126 ? 4.905 1.848 4.498 1.00 87.38 126 THR A C 1
ATOM 994 O O . THR A 1 126 ? 3.928 1.545 5.183 1.00 87.38 126 THR A O 1
ATOM 997 N N . SER A 1 127 ? 6.031 2.329 5.038 1.00 88.56 127 SER A N 1
ATOM 998 C CA . SER A 1 127 ? 6.210 2.526 6.480 1.00 88.56 127 SER A CA 1
ATOM 999 C C . SER A 1 127 ? 5.261 3.593 7.033 1.00 88.56 127 SER A C 1
ATOM 1001 O O . SER A 1 127 ? 4.567 3.345 8.016 1.00 88.56 127 SER A O 1
ATOM 1003 N N . LEU A 1 128 ? 5.145 4.742 6.359 1.00 90.25 128 LEU A N 1
ATOM 1004 C CA . LEU A 1 128 ? 4.256 5.836 6.768 1.00 90.25 128 LEU A CA 1
ATOM 1005 C C . LEU A 1 128 ? 2.784 5.412 6.807 1.00 90.25 128 LEU A C 1
ATOM 1007 O O . LEU A 1 128 ? 2.061 5.784 7.729 1.00 90.25 128 LEU A O 1
ATOM 1011 N N . ILE A 1 129 ? 2.336 4.596 5.849 1.00 88.75 129 ILE A N 1
ATOM 1012 C CA . ILE A 1 129 ? 0.969 4.060 5.871 1.00 88.75 129 ILE A CA 1
ATOM 1013 C C . ILE A 1 129 ? 0.772 3.132 7.072 1.00 88.75 129 ILE A C 1
ATOM 1015 O O . ILE A 1 129 ? -0.209 3.272 7.800 1.00 88.75 129 ILE A O 1
ATOM 1019 N N . ASN A 1 130 ? 1.704 2.208 7.313 1.00 90.12 130 ASN A N 1
ATOM 1020 C CA . ASN A 1 130 ? 1.609 1.286 8.446 1.00 90.12 130 ASN A CA 1
ATOM 1021 C C . ASN A 1 130 ? 1.635 2.021 9.800 1.00 90.12 130 ASN A C 1
ATOM 1023 O O . ASN A 1 130 ? 0.938 1.605 10.731 1.00 90.12 130 ASN A O 1
ATOM 1027 N N . GLN A 1 131 ? 2.375 3.132 9.893 1.00 89.50 131 GLN A N 1
ATOM 1028 C CA . GLN A 1 131 ? 2.367 4.038 11.046 1.00 89.50 131 GLN A CA 1
ATOM 1029 C C . GLN A 1 131 ? 1.033 4.775 11.191 1.00 89.50 131 GLN A C 1
ATOM 1031 O O . GLN A 1 131 ? 0.484 4.828 12.286 1.00 89.50 131 GLN A O 1
ATOM 1036 N N . ALA A 1 132 ? 0.455 5.289 10.103 1.00 87.25 132 ALA A N 1
ATOM 1037 C CA . ALA A 1 132 ? -0.870 5.914 10.147 1.00 87.25 132 ALA A CA 1
ATOM 1038 C C . ALA A 1 132 ? -1.957 4.920 10.601 1.00 87.25 132 ALA A C 1
ATOM 1040 O O . ALA A 1 132 ? -2.903 5.287 11.297 1.00 87.25 132 ALA A O 1
ATOM 1041 N N . LEU A 1 133 ? -1.789 3.643 10.256 1.00 87.44 133 LEU A N 1
ATOM 1042 C CA . LEU A 1 133 ? -2.639 2.541 10.701 1.00 87.44 133 LEU A CA 1
ATOM 1043 C C . LEU A 1 133 ? -2.273 2.019 12.103 1.00 87.44 133 LEU A C 1
ATOM 1045 O O . LEU A 1 133 ? -2.887 1.063 12.566 1.00 87.44 133 LEU A O 1
ATOM 1049 N N . ALA A 1 134 ? -1.290 2.593 12.806 1.00 84.62 134 ALA A N 1
ATOM 1050 C CA . ALA A 1 134 ? -0.923 2.171 14.163 1.00 84.62 134 ALA A CA 1
ATOM 1051 C C . ALA A 1 134 ? -2.048 2.395 15.179 1.00 84.62 134 ALA A C 1
ATOM 1053 O O . ALA A 1 134 ? -2.170 1.620 16.114 1.00 84.62 134 ALA A O 1
ATOM 1054 N N . ARG A 1 135 ? -2.915 3.389 14.951 1.00 81.00 135 ARG A N 1
ATOM 1055 C CA . ARG A 1 135 ? -4.081 3.690 15.798 1.00 81.00 135 ARG A CA 1
ATOM 1056 C C . ARG A 1 135 ? -5.243 2.690 15.640 1.00 81.00 135 ARG A C 1
ATOM 1058 O O . ARG A 1 135 ? -6.346 2.956 16.106 1.00 81.00 135 ARG A O 1
ATOM 1065 N N . TRP A 1 136 ? -5.044 1.577 14.937 1.00 83.50 136 TRP A N 1
ATOM 1066 C CA . TRP A 1 136 ? -6.074 0.545 14.834 1.00 83.50 136 TRP A CA 1
ATOM 1067 C C . TRP A 1 136 ? -6.377 -0.013 16.232 1.00 83.50 136 TRP A C 1
ATOM 1069 O O . TRP A 1 136 ? -5.428 -0.286 16.962 1.00 83.50 136 TRP A O 1
ATOM 1079 N N . PRO A 1 137 ? -7.651 -0.152 16.631 1.00 72.94 137 PRO A N 1
ATOM 1080 C CA . PRO A 1 137 ? -7.975 -0.775 17.906 1.00 72.94 137 PRO A CA 1
ATOM 1081 C C . PRO A 1 137 ? -7.516 -2.236 17.887 1.00 72.94 137 PRO A C 1
ATOM 1083 O O . PRO A 1 137 ? -7.803 -2.953 16.927 1.00 72.94 137 PRO A O 1
ATOM 1086 N N . ASP A 1 138 ? -6.816 -2.674 18.933 1.00 64.12 138 ASP A N 1
ATOM 1087 C CA . ASP A 1 138 ? -6.462 -4.080 19.136 1.00 64.12 138 ASP A CA 1
ATOM 1088 C C . ASP A 1 138 ? -7.728 -4.857 19.525 1.00 64.12 138 ASP A C 1
ATOM 1090 O O . ASP A 1 138 ? -7.965 -5.186 20.682 1.00 64.12 138 ASP A O 1
ATOM 1094 N N . THR A 1 139 ? -8.611 -5.090 18.557 1.00 55.59 139 THR A N 1
ATOM 1095 C CA . THR A 1 139 ? -9.668 -6.097 18.665 1.00 55.59 139 THR A CA 1
ATOM 1096 C C . THR A 1 139 ? -9.076 -7.421 18.205 1.00 55.59 139 THR A C 1
ATOM 1098 O O . THR A 1 139 ? -9.276 -7.837 17.061 1.00 55.59 139 THR A O 1
ATOM 1101 N N . GLY A 1 140 ? -8.257 -8.006 19.075 1.00 48.78 140 GLY A N 1
ATOM 1102 C CA . GLY A 1 140 ? -7.761 -9.377 19.008 1.00 48.78 140 GLY A CA 1
ATOM 1103 C C . GLY A 1 140 ? -8.124 -10.090 20.295 1.00 48.78 140 GLY A C 1
ATOM 1104 O O . GLY A 1 140 ? -7.889 -9.482 21.361 1.00 48.78 140 GLY A O 1
#

pLDDT: mean 74.45, std 16.55, range [40.72, 95.94]

Mean predicted aligned error: 18.57 Å